Protein AF-A0A1V5NF74-F1 (afdb_monomer_lite)

pLDDT: mean 92.77, std 5.38, range [61.97, 97.88]

Secondary structure (DSSP, 8-state):
--STTSSHHHHHHHHHHHH-HHHHHHHHHHS--S-EETHHHHHHH----TTTSEE-TT------GGGGSPPPPHHHHHH-GGGGSPP----GGG---

Radius of gyration: 20.69 Å; chains: 1; bounding box: 61×32×47 Å

Structure (mmCIF, N/CA/C/O backbone):
data_AF-A0A1V5NF74-F1
#
_entry.id   AF-A0A1V5NF74-F1
#
loop_
_atom_site.group_PDB
_atom_site.id
_atom_site.type_symbol
_atom_site.label_atom_id
_atom_site.label_alt_id
_atom_site.label_comp_id
_atom_site.label_asym_id
_atom_site.label_entity_id
_atom_site.label_seq_id
_atom_site.pdbx_PDB_ins_code
_atom_site.Cartn_x
_atom_site.Cartn_y
_atom_site.Cartn_z
_atom_site.occupancy
_atom_site.B_iso_or_equiv
_atom_site.auth_seq_id
_atom_site.auth_comp_id
_atom_site.auth_asym_id
_atom_site.auth_atom_id
_atom_site.pdbx_PDB_model_num
ATOM 1 N N . MET A 1 1 ? -1.908 -10.185 -18.760 1.00 61.97 1 MET A N 1
ATOM 2 C CA . MET A 1 1 ? -2.075 -9.221 -17.652 1.00 61.97 1 MET A CA 1
ATOM 3 C C . MET A 1 1 ? -3.454 -8.636 -17.844 1.00 61.97 1 MET A C 1
ATO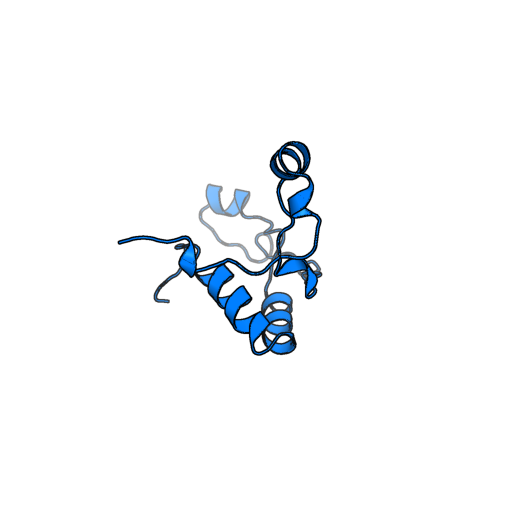M 5 O O . MET A 1 1 ? -3.653 -8.061 -18.902 1.00 61.97 1 MET A O 1
ATOM 9 N N . GLU A 1 2 ? -4.374 -8.837 -16.900 1.00 83.69 2 GLU A N 1
ATOM 10 C CA . GLU A 1 2 ? -5.772 -8.396 -17.062 1.00 83.69 2 GLU A CA 1
ATOM 11 C C . GLU A 1 2 ? -5.998 -6.963 -16.549 1.00 83.69 2 GLU A C 1
ATOM 13 O O . GLU A 1 2 ? -6.643 -6.188 -17.232 1.00 83.69 2 GLU A O 1
ATOM 18 N N . LEU A 1 3 ? -5.411 -6.592 -15.397 1.00 89.75 3 LEU A N 1
ATOM 19 C CA . LEU A 1 3 ? -5.719 -5.344 -14.662 1.00 89.75 3 LEU A CA 1
ATOM 20 C C . LEU A 1 3 ? -4.470 -4.479 -14.385 1.00 89.75 3 LEU A C 1
ATOM 22 O O . LEU A 1 3 ? -4.270 -3.926 -13.299 1.00 89.75 3 LEU A O 1
ATOM 26 N N . ALA A 1 4 ? -3.524 -4.446 -15.324 1.00 89.31 4 ALA A N 1
ATOM 27 C CA . ALA A 1 4 ? -2.304 -3.656 -15.150 1.00 89.31 4 ALA A CA 1
ATOM 28 C C . ALA A 1 4 ? -2.604 -2.151 -15.271 1.00 89.31 4 ALA A C 1
ATOM 30 O O . ALA A 1 4 ? -3.359 -1.742 -16.140 1.00 89.31 4 ALA A O 1
ATOM 31 N N . CYS A 1 5 ? -1.953 -1.330 -14.438 1.00 90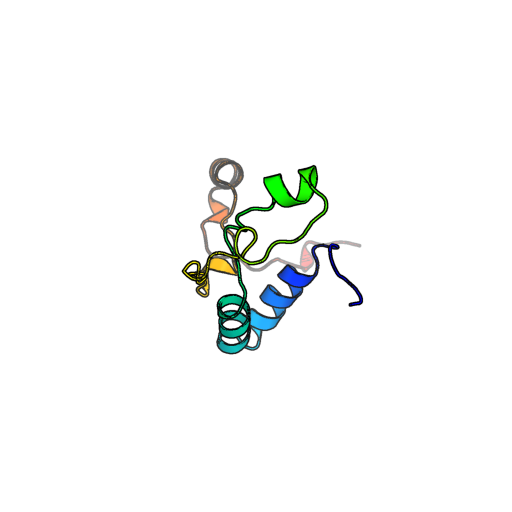.56 5 CYS A N 1
ATOM 32 C CA . CYS A 1 5 ? -2.091 0.138 -14.417 1.00 90.56 5 CYS A CA 1
ATOM 33 C C . CYS A 1 5 ? -3.450 0.696 -13.946 1.00 90.56 5 CYS A C 1
ATOM 35 O O . CYS A 1 5 ? -3.633 1.908 -13.986 1.00 90.56 5 CYS A O 1
ATOM 37 N N . GLU A 1 6 ? -4.346 -0.138 -13.415 1.00 94.19 6 GLU A N 1
ATOM 38 C CA . GLU A 1 6 ? -5.669 0.291 -12.918 1.00 94.19 6 GLU A CA 1
ATOM 39 C C . GLU A 1 6 ? -5.687 0.613 -11.412 1.00 94.19 6 GLU A C 1
ATOM 41 O O . GLU A 1 6 ? -6.671 1.109 -10.879 1.00 94.19 6 GLU A O 1
ATOM 46 N N . GLY A 1 7 ? -4.578 0.373 -10.705 1.00 89.81 7 GLY A N 1
ATOM 47 C CA . GLY A 1 7 ? -4.464 0.615 -9.259 1.00 89.81 7 GLY A CA 1
ATOM 48 C C . GLY A 1 7 ? -4.940 -0.547 -8.377 1.00 89.81 7 GLY A C 1
ATOM 49 O O . GLY A 1 7 ? -4.595 -0.595 -7.197 1.00 89.81 7 GLY A O 1
ATOM 50 N N . ASP A 1 8 ? -5.609 -1.547 -8.950 1.00 93.62 8 ASP A N 1
ATOM 51 C CA . ASP A 1 8 ? -6.188 -2.679 -8.211 1.00 93.62 8 ASP A CA 1
ATOM 52 C C . ASP A 1 8 ? -5.164 -3.561 -7.500 1.00 93.62 8 ASP A C 1
ATOM 54 O O . ASP A 1 8 ? -5.414 -4.080 -6.408 1.00 93.62 8 ASP A O 1
ATOM 58 N N . ARG A 1 9 ? -3.965 -3.691 -8.078 1.00 94.44 9 ARG A N 1
ATOM 59 C CA . ARG A 1 9 ? -2.949 -4.626 -7.580 1.00 94.44 9 ARG A CA 1
ATOM 60 C C . ARG A 1 9 ? -2.545 -4.349 -6.131 1.00 94.44 9 ARG A C 1
ATOM 62 O O . ARG A 1 9 ? -2.172 -5.283 -5.423 1.00 94.44 9 ARG A O 1
ATOM 69 N N . TRP A 1 10 ? -2.603 -3.093 -5.682 1.00 94.12 10 TRP A N 1
ATOM 70 C CA . TRP A 1 10 ? -2.337 -2.766 -4.281 1.00 94.12 10 TRP A CA 1
ATOM 71 C C . TRP A 1 10 ? -3.437 -3.289 -3.352 1.00 94.12 10 TRP A C 1
ATOM 73 O O . TRP A 1 10 ? -3.127 -3.915 -2.341 1.00 94.12 10 TRP A O 1
ATOM 83 N N . TYR A 1 11 ? -4.709 -3.128 -3.720 1.00 95.12 11 TYR A N 1
ATOM 84 C CA . TYR A 1 11 ? -5.827 -3.675 -2.950 1.00 95.12 11 TYR A CA 1
ATOM 85 C C . TYR A 1 11 ? -5.799 -5.206 -2.900 1.00 95.12 11 TYR A C 1
ATOM 87 O O . TYR A 1 11 ? -6.142 -5.789 -1.871 1.00 95.12 11 TYR A O 1
ATOM 95 N N . ASP A 1 12 ? -5.321 -5.867 -3.957 1.00 95.62 12 ASP A N 1
ATOM 96 C CA . ASP A 1 12 ? -5.068 -7.311 -3.926 1.00 95.62 12 ASP A CA 1
ATOM 97 C C . ASP A 1 12 ? -3.999 -7.682 -2.893 1.00 95.62 12 ASP A C 1
ATOM 99 O O . ASP A 1 12 ? -4.156 -8.674 -2.187 1.00 95.62 12 ASP A O 1
ATOM 103 N N . TYR A 1 13 ? -2.926 -6.891 -2.769 1.00 96.25 13 TYR A N 1
ATOM 104 C CA . TYR A 1 13 ? -1.902 -7.107 -1.743 1.00 96.25 13 TYR A CA 1
ATOM 105 C C . TYR A 1 13 ? -2.439 -6.903 -0.329 1.00 96.25 13 TYR A C 1
ATOM 107 O O . TYR A 1 13 ? -2.116 -7.706 0.538 1.00 96.25 13 TYR A O 1
ATOM 115 N N . VAL A 1 14 ? -3.275 -5.888 -0.100 1.00 97.00 14 VAL A N 1
ATOM 116 C CA . VAL A 1 14 ? -3.925 -5.661 1.203 1.00 97.00 14 VAL A CA 1
ATOM 117 C C . VAL A 1 14 ? -4.840 -6.835 1.565 1.00 97.00 14 VAL A C 1
ATOM 119 O O . VAL A 1 14 ? -4.739 -7.386 2.660 1.00 97.00 14 VAL A O 1
ATOM 122 N N . ARG A 1 15 ? -5.677 -7.291 0.623 1.00 96.75 15 ARG A N 1
ATOM 123 C CA . ARG A 1 15 ? -6.552 -8.461 0.823 1.00 96.75 15 ARG A CA 1
ATOM 124 C C . ARG A 1 15 ? -5.756 -9.748 1.041 1.00 96.75 15 ARG A C 1
ATOM 126 O O . ARG A 1 15 ? -6.120 -10.564 1.883 1.00 96.75 15 ARG A O 1
ATOM 133 N N . TRP A 1 16 ? -4.661 -9.935 0.308 1.00 97.69 16 TRP A N 1
ATOM 134 C CA . TRP A 1 16 ? -3.796 -11.099 0.482 1.00 97.69 16 TRP A CA 1
ATOM 135 C C . TRP A 1 16 ? -3.054 -11.056 1.818 1.00 97.69 16 TRP A C 1
ATOM 137 O O . TRP A 1 16 ? -3.002 -12.077 2.497 1.00 97.69 16 TRP A O 1
ATOM 147 N N . HIS A 1 17 ? -2.547 -9.894 2.239 1.00 97.88 17 HIS A N 1
ATOM 148 C CA . HIS A 1 17 ? -1.890 -9.717 3.536 1.00 97.88 17 HIS A CA 1
ATOM 149 C C . HIS A 1 17 ? -2.824 -10.060 4.697 1.00 97.88 17 HIS A C 1
ATOM 151 O O . HIS A 1 17 ? -2.398 -10.776 5.593 1.00 97.88 17 HIS A O 1
ATOM 157 N N . TYR A 1 18 ? -4.110 -9.700 4.616 1.00 96.31 18 TYR A N 1
ATOM 158 C CA . TYR A 1 18 ? -5.111 -10.093 5.616 1.00 96.31 18 TYR A CA 1
ATOM 159 C C . TYR A 1 18 ? -5.228 -11.620 5.804 1.00 96.31 18 TYR A C 1
ATOM 161 O O . TYR A 1 18 ? -5.429 -12.097 6.917 1.00 96.31 18 TYR A O 1
ATOM 169 N N . TYR A 1 19 ? -5.084 -12.403 4.728 1.00 96.81 19 TYR A N 1
ATOM 170 C CA . TYR A 1 19 ? -5.199 -13.867 4.769 1.00 96.81 19 TYR A CA 1
ATOM 171 C C . TYR A 1 19 ? -3.853 -14.584 4.996 1.00 96.81 19 TYR A C 1
ATOM 173 O O . TYR A 1 19 ? -3.787 -15.569 5.731 1.00 96.81 19 TYR A O 1
ATOM 181 N N . LYS A 1 20 ? -2.777 -14.113 4.354 1.00 97.88 20 LYS A N 1
ATOM 182 C CA . LYS A 1 20 ? -1.431 -14.719 4.325 1.00 97.88 20 LYS A CA 1
ATOM 183 C C . LYS A 1 20 ? -0.327 -13.640 4.328 1.00 97.88 20 LYS A C 1
ATOM 185 O O . LYS A 1 20 ? 0.334 -13.425 3.305 1.00 97.88 20 LYS A O 1
ATOM 190 N N . PRO A 1 21 ? -0.064 -12.996 5.480 1.00 97.25 21 PRO A N 1
ATOM 191 C CA . PRO A 1 21 ? 0.855 -11.860 5.591 1.00 97.25 21 PRO A CA 1
ATOM 192 C C . PRO A 1 21 ? 2.263 -12.123 5.041 1.00 97.25 21 PRO A C 1
ATOM 194 O O . PRO A 1 21 ? 2.794 -11.343 4.250 1.00 97.25 21 PRO A O 1
ATOM 197 N N . ALA A 1 22 ? 2.861 -13.254 5.432 1.00 97.75 22 ALA A N 1
ATOM 198 C CA . ALA A 1 22 ? 4.248 -13.579 5.106 1.00 97.75 22 ALA A CA 1
ATOM 199 C C . ALA A 1 22 ? 4.477 -13.765 3.598 1.00 97.75 22 ALA A C 1
ATOM 201 O O . ALA A 1 22 ? 5.501 -13.328 3.076 1.00 97.75 22 ALA A O 1
ATOM 202 N N . GLU A 1 23 ? 3.519 -14.376 2.893 1.00 97.81 23 GLU A N 1
ATOM 203 C CA . GLU A 1 23 ? 3.601 -14.595 1.445 1.00 97.81 23 GLU A CA 1
ATOM 204 C C . GLU A 1 23 ? 3.494 -13.266 0.683 1.00 97.81 23 GLU A C 1
ATOM 206 O O . GLU A 1 23 ? 4.323 -12.982 -0.183 1.00 97.81 23 GLU A O 1
ATOM 211 N N . ALA A 1 24 ? 2.541 -12.406 1.062 1.00 97.31 24 ALA A N 1
ATOM 212 C CA . ALA A 1 24 ? 2.377 -11.083 0.459 1.00 97.31 24 ALA A CA 1
ATOM 213 C C . ALA A 1 24 ? 3.623 -10.198 0.662 1.00 97.31 24 ALA A C 1
ATOM 215 O O . ALA A 1 24 ? 4.087 -9.534 -0.268 1.00 97.31 24 ALA A O 1
ATOM 216 N N . ILE A 1 25 ? 4.205 -10.224 1.867 1.00 97.00 25 ILE A N 1
ATOM 217 C CA . ILE A 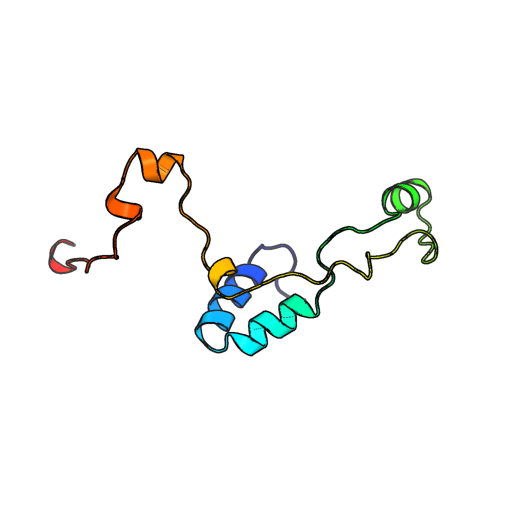1 25 ? 5.449 -9.513 2.189 1.00 97.00 25 ILE A CA 1
ATOM 218 C C . ILE A 1 25 ? 6.628 -10.057 1.374 1.00 97.00 25 ILE A C 1
ATOM 220 O O . ILE A 1 25 ? 7.410 -9.267 0.841 1.00 97.00 25 ILE A O 1
ATOM 224 N N . ALA A 1 26 ? 6.769 -11.381 1.265 1.00 96.56 26 ALA A N 1
ATOM 225 C CA . ALA A 1 26 ? 7.853 -12.008 0.510 1.00 96.56 26 ALA A CA 1
ATOM 226 C C . ALA A 1 26 ? 7.802 -11.628 -0.978 1.00 96.56 26 ALA A C 1
ATOM 228 O O . ALA A 1 26 ? 8.828 -11.256 -1.547 1.00 96.56 26 ALA A O 1
ATOM 229 N N . GLU A 1 27 ? 6.608 -11.632 -1.573 1.00 95.69 27 GLU A N 1
ATOM 230 C CA . GLU A 1 27 ? 6.387 -11.210 -2.959 1.00 95.69 27 GLU A CA 1
ATOM 231 C C . GLU A 1 27 ? 6.811 -9.749 -3.178 1.00 95.69 27 GLU A C 1
ATOM 233 O O . GLU A 1 27 ? 7.544 -9.444 -4.118 1.00 95.69 27 GLU A O 1
ATOM 238 N N . ILE A 1 28 ? 6.411 -8.825 -2.294 1.00 94.88 28 ILE A N 1
ATOM 239 C CA . ILE A 1 28 ? 6.800 -7.409 -2.409 1.00 94.88 28 ILE A CA 1
ATOM 240 C C . ILE A 1 28 ? 8.312 -7.231 -2.220 1.00 94.88 28 ILE A C 1
ATOM 242 O O . ILE A 1 28 ? 8.919 -6.436 -2.937 1.00 94.88 28 ILE A O 1
ATOM 246 N N . LYS A 1 29 ? 8.945 -7.977 -1.304 1.00 93.75 29 LYS A N 1
ATOM 247 C CA . LYS A 1 29 ? 10.408 -7.947 -1.112 1.00 93.75 29 LYS A CA 1
ATOM 248 C C . LYS A 1 29 ? 11.178 -8.467 -2.325 1.00 93.75 29 LYS A C 1
ATOM 250 O O . LYS A 1 29 ? 12.297 -8.018 -2.557 1.00 93.75 29 LYS A O 1
ATOM 255 N N . ALA A 1 30 ? 10.588 -9.373 -3.104 1.00 93.06 30 ALA A N 1
ATOM 256 C CA . ALA A 1 30 ? 11.167 -9.869 -4.350 1.00 93.06 30 ALA A CA 1
ATOM 257 C C . ALA A 1 30 ? 11.048 -8.866 -5.518 1.00 93.06 30 ALA A C 1
ATOM 259 O O . ALA A 1 30 ? 11.701 -9.035 -6.551 1.00 93.06 30 ALA A O 1
ATOM 260 N N . GLN A 1 31 ? 10.245 -7.807 -5.377 1.00 91.50 31 GLN A N 1
ATOM 261 C CA . GLN A 1 31 ? 10.087 -6.779 -6.404 1.00 91.50 31 GLN A CA 1
ATOM 262 C C . GLN A 1 31 ? 11.207 -5.745 -6.371 1.00 91.50 31 GLN A C 1
ATOM 264 O O . GLN A 1 31 ? 11.694 -5.329 -5.322 1.00 91.50 31 GLN A O 1
ATOM 269 N N . ARG A 1 32 ? 11.540 -5.226 -7.555 1.00 88.94 32 ARG A N 1
ATOM 270 C CA . ARG A 1 32 ? 12.451 -4.089 -7.707 1.00 88.94 32 ARG A CA 1
ATOM 271 C C . ARG A 1 32 ? 11.673 -2.783 -7.557 1.00 88.94 32 ARG A C 1
ATOM 273 O O . ARG A 1 32 ? 11.213 -2.221 -8.548 1.00 88.94 32 ARG A O 1
ATOM 280 N N . ARG A 1 33 ? 11.494 -2.316 -6.316 1.00 88.75 33 ARG A N 1
ATOM 281 C CA . ARG A 1 33 ? 10.899 -0.998 -6.025 1.00 88.75 33 ARG A CA 1
ATOM 282 C C . ARG A 1 33 ? 11.997 -0.024 -5.619 1.00 88.75 33 ARG A C 1
ATOM 284 O O . ARG A 1 33 ? 12.783 -0.312 -4.725 1.00 88.75 33 ARG A O 1
ATOM 291 N N . GLY A 1 34 ? 12.050 1.125 -6.278 1.00 87.69 34 GLY A N 1
ATOM 292 C CA . GLY A 1 34 ? 13.107 2.108 -6.071 1.00 87.69 34 GLY A CA 1
ATOM 293 C C . GLY A 1 34 ? 13.499 2.777 -7.380 1.00 87.69 34 GLY A C 1
ATOM 294 O O . GLY A 1 34 ? 12.669 2.935 -8.275 1.00 87.69 34 GLY A O 1
ATOM 295 N N . SER A 1 35 ? 14.764 3.177 -7.492 1.00 88.56 35 SER A N 1
ATOM 296 C CA . SER A 1 35 ? 15.248 3.891 -8.670 1.00 88.56 35 SER A CA 1
ATOM 297 C C . SER A 1 35 ? 15.478 2.973 -9.874 1.00 88.56 35 SER A C 1
ATOM 299 O O . SER A 1 35 ? 16.010 1.862 -9.768 1.00 88.56 35 SER A O 1
ATOM 301 N N . TYR A 1 36 ? 15.114 3.493 -11.046 1.00 90.88 36 TYR A N 1
ATOM 302 C CA . TYR A 1 36 ? 15.479 2.945 -12.345 1.00 90.88 36 TYR A CA 1
ATOM 303 C C . TYR A 1 36 ? 16.428 3.937 -13.030 1.00 90.88 36 TYR A C 1
ATOM 305 O O . TYR A 1 36 ? 16.026 5.020 -13.459 1.00 90.88 36 TYR A O 1
ATOM 313 N N . ASN A 1 37 ? 17.711 3.580 -13.072 1.00 92.56 37 ASN A N 1
ATOM 314 C CA . ASN A 1 37 ? 18.774 4.419 -13.617 1.00 92.56 37 ASN A CA 1
ATOM 315 C C . ASN A 1 37 ? 18.765 4.396 -15.152 1.00 92.56 37 ASN A C 1
ATOM 317 O O . ASN A 1 37 ? 18.291 3.441 -15.760 1.00 92.56 37 ASN A O 1
ATOM 321 N N . GLY A 1 38 ? 19.294 5.448 -15.784 1.00 92.44 38 GLY A N 1
ATOM 322 C CA . GLY A 1 38 ? 19.524 5.493 -17.237 1.00 92.44 38 GLY A CA 1
ATOM 323 C C . GLY A 1 38 ? 18.296 5.757 -18.117 1.00 92.44 38 GLY A C 1
ATOM 324 O O . GLY A 1 38 ? 18.466 6.051 -19.300 1.00 92.44 38 GLY A O 1
ATOM 325 N N . LEU A 1 39 ? 17.078 5.776 -17.557 1.00 92.12 39 LEU A N 1
ATOM 326 C CA . LEU A 1 39 ? 15.837 6.011 -18.315 1.00 92.12 39 LEU A CA 1
ATOM 327 C C . LEU A 1 39 ? 15.857 7.296 -19.156 1.00 92.12 39 LEU A C 1
ATOM 329 O O . LEU A 1 39 ? 15.380 7.307 -20.285 1.00 92.12 39 LEU A O 1
ATOM 333 N N . GLY A 1 40 ? 16.452 8.375 -18.642 1.00 92.88 40 GLY A N 1
ATOM 334 C CA . GLY A 1 40 ? 16.555 9.635 -19.384 1.00 92.88 40 GLY A CA 1
ATOM 335 C C . GLY A 1 40 ? 17.395 9.537 -20.663 1.00 92.88 40 GLY A C 1
ATOM 336 O O . GLY A 1 40 ? 17.120 10.260 -21.617 1.00 92.88 40 GLY A O 1
ATOM 337 N N . GLN A 1 41 ? 18.401 8.655 -20.704 1.00 90.69 41 GLN A N 1
ATOM 338 C CA . GLN A 1 41 ? 19.178 8.403 -21.923 1.00 90.69 41 GLN A CA 1
ATOM 339 C C . GLN A 1 41 ? 18.395 7.523 -22.890 1.00 90.69 41 GLN A C 1
ATOM 341 O O . GLN A 1 41 ? 18.315 7.855 -24.069 1.00 90.69 41 GLN A O 1
ATOM 346 N N . TYR A 1 42 ? 17.736 6.479 -22.377 1.00 93.06 42 TYR A N 1
ATOM 347 C CA . TYR A 1 42 ? 16.840 5.635 -23.168 1.00 93.06 42 TYR A CA 1
ATOM 348 C C . TYR A 1 42 ? 15.750 6.454 -23.877 1.00 93.06 42 TYR A C 1
ATOM 350 O O . TYR A 1 42 ? 15.559 6.304 -25.079 1.00 93.06 42 TYR A O 1
ATOM 358 N N . TYR A 1 43 ? 15.094 7.390 -23.183 1.00 93.81 43 TYR A N 1
ATOM 359 C CA . TYR A 1 43 ? 14.054 8.229 -23.793 1.00 93.81 43 TYR A CA 1
ATOM 360 C C . TYR A 1 43 ? 14.568 9.180 -24.883 1.00 93.81 43 TYR A C 1
ATOM 362 O O . TYR A 1 43 ? 13.787 9.612 -25.724 1.00 93.81 43 TYR A O 1
ATOM 370 N N . LYS A 1 44 ? 15.864 9.513 -24.885 1.00 93.81 44 LYS A N 1
ATOM 371 C CA . LYS A 1 44 ? 16.479 10.376 -25.906 1.00 93.81 44 LYS A CA 1
ATOM 372 C C . LYS A 1 44 ? 17.003 9.584 -27.098 1.00 93.81 44 LYS A C 1
ATOM 374 O O . LYS A 1 44 ? 16.893 10.049 -28.226 1.00 93.81 44 L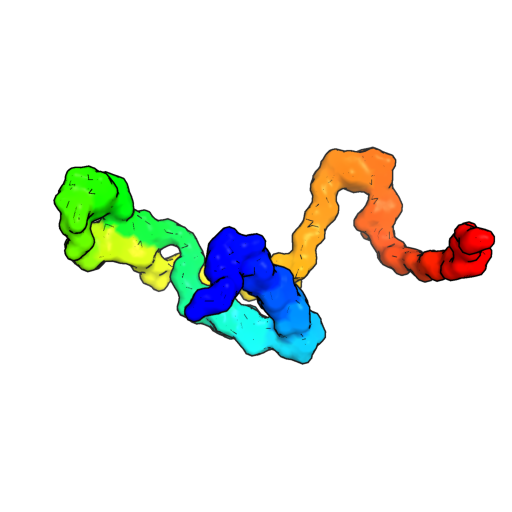YS A O 1
ATOM 379 N N . SER A 1 45 ? 17.611 8.427 -26.845 1.00 93.00 45 SER A N 1
ATOM 380 C CA . SER A 1 45 ? 18.265 7.615 -27.875 1.00 93.00 45 SER A CA 1
ATOM 381 C C . SER A 1 45 ? 17.349 6.557 -28.491 1.00 93.00 45 SER A C 1
ATOM 383 O O . SER A 1 45 ? 17.662 6.032 -29.557 1.00 93.00 45 SER A O 1
ATOM 385 N N . GLY A 1 46 ? 16.269 6.176 -27.801 1.00 92.69 46 GLY A N 1
ATOM 386 C CA . GLY A 1 46 ? 15.423 5.029 -28.144 1.00 92.69 46 GLY A CA 1
ATOM 387 C C . GLY A 1 46 ? 16.118 3.670 -27.999 1.00 92.69 46 GLY A C 1
ATOM 388 O O . GLY A 1 46 ? 15.520 2.642 -28.300 1.00 92.69 46 GLY A O 1
ATOM 389 N N . THR A 1 47 ? 17.376 3.643 -27.549 1.00 92.31 47 THR A N 1
ATOM 390 C CA . THR A 1 47 ? 18.192 2.427 -27.464 1.00 92.31 47 THR A CA 1
ATOM 391 C C . THR A 1 47 ? 18.344 2.010 -26.011 1.00 92.31 47 THR A C 1
ATOM 393 O O . THR A 1 47 ? 18.864 2.769 -25.190 1.00 92.31 47 THR A O 1
ATOM 396 N N . LEU A 1 48 ? 17.891 0.798 -25.689 1.00 91.38 48 LEU A N 1
ATOM 397 C CA . LEU A 1 48 ? 18.054 0.220 -24.361 1.00 91.38 48 LEU A CA 1
ATOM 398 C C . LEU A 1 48 ? 19.459 -0.376 -24.226 1.00 91.38 48 LEU A C 1
ATOM 400 O O . LEU A 1 48 ? 19.748 -1.419 -24.805 1.00 91.38 48 LEU A O 1
ATOM 404 N N . ASP A 1 49 ? 20.308 0.280 -23.437 1.00 91.88 49 ASP A N 1
ATOM 405 C CA . ASP A 1 49 ? 21.624 -0.226 -23.040 1.00 91.88 49 ASP A CA 1
ATOM 406 C C . ASP A 1 49 ? 21.575 -0.703 -21.578 1.00 91.88 49 ASP A C 1
ATOM 408 O O . ASP A 1 49 ? 21.509 0.141 -20.679 1.00 91.88 49 ASP A O 1
ATOM 412 N N . PRO A 1 50 ? 21.621 -2.022 -21.305 1.00 89.56 50 PRO A N 1
ATOM 413 C CA . PRO A 1 50 ? 21.574 -2.568 -19.947 1.00 89.56 50 PRO A CA 1
ATOM 414 C C . PRO A 1 50 ? 22.768 -2.195 -19.056 1.00 89.56 50 PRO A C 1
ATOM 416 O O . PRO A 1 50 ? 22.671 -2.325 -17.837 1.00 89.56 50 PRO A O 1
ATOM 419 N N . SER A 1 51 ? 23.889 -1.738 -19.629 1.00 90.31 51 SER A N 1
ATOM 420 C CA . SER A 1 51 ? 25.046 -1.265 -18.854 1.00 90.31 51 SER A CA 1
ATOM 421 C C . SER A 1 51 ? 24.818 0.121 -18.239 1.00 90.31 51 SER A C 1
ATOM 423 O O . SER A 1 51 ? 25.434 0.472 -17.233 1.00 90.31 51 SER A O 1
ATOM 425 N N . VAL A 1 52 ? 23.883 0.889 -18.810 1.00 89.50 52 VAL A N 1
ATOM 426 C CA . VAL A 1 52 ? 23.527 2.250 -18.382 1.00 89.50 52 VAL A CA 1
ATOM 427 C C . VAL A 1 52 ? 22.118 2.301 -17.782 1.00 89.50 52 VAL A C 1
ATOM 429 O O . VAL A 1 52 ? 21.870 3.045 -16.832 1.00 89.50 52 VAL A O 1
ATOM 432 N N . THR A 1 53 ? 21.193 1.502 -18.318 1.00 93.56 53 THR A N 1
ATOM 433 C CA . THR A 1 53 ? 19.767 1.483 -17.977 1.00 93.56 53 THR A CA 1
ATOM 434 C C . THR A 1 53 ? 19.440 0.233 -17.178 1.00 93.56 53 THR A C 1
ATOM 436 O O . THR A 1 53 ? 19.277 -0.853 -17.730 1.00 93.56 53 THR A O 1
ATOM 439 N N . TYR A 1 54 ? 19.353 0.377 -15.858 1.00 91.00 54 TYR A N 1
ATOM 440 C CA . TYR A 1 54 ? 19.161 -0.752 -14.953 1.00 91.00 54 TYR A CA 1
ATOM 441 C C . TYR A 1 54 ? 18.403 -0.353 -13.686 1.00 91.00 54 TYR A C 1
ATOM 443 O O . TYR A 1 54 ? 18.487 0.777 -13.196 1.00 91.00 54 TYR A O 1
ATOM 451 N N . TYR A 1 55 ? 17.678 -1.315 -13.122 1.00 89.81 55 TYR A N 1
ATOM 452 C CA . TYR A 1 55 ? 17.120 -1.190 -11.779 1.00 89.81 55 TYR A CA 1
ATOM 453 C C . TYR A 1 55 ? 18.228 -1.230 -10.734 1.00 89.81 55 TYR A C 1
ATOM 455 O O . TYR A 1 55 ? 19.082 -2.116 -10.788 1.00 89.81 55 TYR A O 1
ATOM 463 N N . ASN A 1 56 ? 18.164 -0.344 -9.742 1.00 86.69 56 ASN A N 1
ATOM 464 C CA . ASN A 1 56 ? 19.069 -0.400 -8.601 1.00 86.69 56 ASN A CA 1
ATOM 465 C C . ASN A 1 56 ? 18.968 -1.762 -7.890 1.00 86.69 56 ASN A C 1
ATOM 467 O O . ASN A 1 56 ? 17.887 -2.189 -7.489 1.00 86.69 56 ASN A O 1
ATOM 471 N N . THR A 1 57 ? 20.101 -2.444 -7.736 1.00 81.44 57 THR A N 1
ATOM 472 C CA . THR A 1 57 ? 20.179 -3.785 -7.141 1.00 81.44 57 THR A CA 1
ATOM 473 C C . THR A 1 57 ? 20.161 -3.772 -5.617 1.00 81.44 57 THR A C 1
ATOM 475 O O . THR A 1 57 ? 19.922 -4.809 -5.010 1.00 81.44 57 THR A O 1
ATOM 478 N N . ASN A 1 58 ? 20.390 -2.613 -4.994 1.00 81.31 58 ASN A N 1
ATOM 479 C CA . ASN A 1 58 ? 20.507 -2.481 -3.540 1.00 81.31 58 ASN A CA 1
ATOM 480 C C . ASN A 1 58 ? 19.210 -1.982 -2.878 1.00 81.31 58 ASN A C 1
ATOM 482 O O . ASN A 1 58 ? 19.159 -1.815 -1.662 1.00 81.31 58 ASN A O 1
ATOM 486 N N . SER A 1 59 ? 18.159 -1.726 -3.659 1.00 77.38 59 SER A N 1
ATOM 487 C CA . SER A 1 59 ? 16.871 -1.233 -3.163 1.00 77.38 59 SER A CA 1
ATOM 488 C C . SER A 1 59 ? 15.915 -2.390 -2.879 1.00 77.38 59 SER A C 1
ATOM 490 O O . SER A 1 59 ? 14.975 -2.629 -3.633 1.00 77.38 59 SER A O 1
ATOM 492 N N . ILE A 1 60 ? 16.165 -3.117 -1.787 1.00 84.94 60 ILE A N 1
ATOM 493 C CA . ILE A 1 60 ? 15.200 -4.090 -1.259 1.00 84.94 60 ILE A CA 1
ATOM 494 C C . ILE A 1 60 ? 14.149 -3.319 -0.443 1.00 84.94 60 ILE A C 1
ATOM 496 O O . ILE A 1 60 ? 14.523 -2.586 0.476 1.00 84.94 60 ILE A O 1
ATOM 500 N N . PRO A 1 61 ? 12.845 -3.462 -0.734 1.00 89.88 61 PRO A N 1
ATOM 501 C CA . PRO A 1 61 ? 11.802 -2.773 0.021 1.00 89.88 61 PRO A CA 1
ATOM 502 C C . PRO A 1 61 ? 11.781 -3.212 1.493 1.00 89.88 61 PRO A C 1
ATOM 504 O O . PRO A 1 61 ? 11.636 -4.400 1.789 1.00 89.88 61 PRO A O 1
ATOM 507 N N . ASN A 1 62 ? 11.852 -2.260 2.428 1.00 91.69 62 ASN A N 1
ATOM 508 C CA . ASN A 1 62 ? 11.693 -2.523 3.865 1.00 91.69 62 ASN A CA 1
ATOM 509 C C . ASN A 1 62 ? 10.209 -2.610 4.269 1.00 91.69 62 ASN A C 1
ATOM 511 O O . ASN A 1 62 ? 9.732 -1.871 5.126 1.00 91.69 62 ASN A O 1
ATOM 515 N N . ILE A 1 63 ? 9.455 -3.475 3.593 1.00 94.62 63 ILE A N 1
ATOM 516 C CA . ILE A 1 63 ? 8.030 -3.666 3.867 1.00 94.62 63 ILE A CA 1
ATOM 517 C C . ILE A 1 63 ? 7.838 -4.513 5.138 1.00 94.62 63 ILE A C 1
ATOM 519 O O . ILE A 1 63 ? 8.509 -5.533 5.341 1.00 94.62 63 ILE A O 1
ATOM 523 N N . THR A 1 64 ? 6.899 -4.083 5.974 1.00 95.81 64 THR A N 1
ATOM 524 C CA . THR A 1 64 ? 6.452 -4.732 7.218 1.00 95.81 64 THR A CA 1
ATOM 525 C C . THR A 1 64 ? 4.927 -4.680 7.290 1.00 95.81 64 THR A C 1
ATOM 527 O O . THR A 1 64 ? 4.310 -3.964 6.500 1.00 95.81 64 THR A O 1
ATOM 530 N N . ASP A 1 65 ? 4.316 -5.378 8.247 1.00 97.00 65 ASP A N 1
ATOM 531 C CA . ASP A 1 65 ? 2.856 -5.403 8.426 1.00 97.00 65 ASP A CA 1
ATOM 532 C C . ASP A 1 65 ? 2.231 -4.006 8.552 1.00 97.00 65 ASP A C 1
ATOM 534 O O . ASP A 1 65 ? 1.187 -3.743 7.963 1.00 97.00 65 ASP A O 1
ATOM 538 N N . ALA A 1 66 ? 2.915 -3.073 9.221 1.00 95.62 66 ALA A N 1
ATOM 539 C CA . ALA A 1 66 ? 2.439 -1.700 9.399 1.00 95.62 66 ALA A CA 1
ATOM 540 C C . ALA A 1 66 ? 2.225 -0.941 8.076 1.00 95.62 66 ALA A C 1
ATOM 542 O O . ALA A 1 66 ? 1.449 0.001 8.027 1.00 95.62 66 ALA A O 1
ATOM 543 N N . HIS A 1 67 ? 2.885 -1.344 6.988 1.00 95.38 67 HIS A N 1
ATOM 544 C CA . HIS A 1 67 ? 2.765 -0.662 5.698 1.00 95.38 67 HIS A CA 1
ATOM 545 C C . HIS A 1 67 ? 1.500 -1.043 4.913 1.00 95.38 67 HIS A C 1
ATOM 547 O O . HIS A 1 67 ? 1.216 -0.431 3.885 1.00 95.38 67 HIS A O 1
ATOM 553 N N . PHE A 1 68 ? 0.750 -2.052 5.365 1.00 96.44 68 PHE A N 1
ATOM 554 C CA . PHE A 1 68 ? -0.524 -2.441 4.752 1.00 96.44 68 PHE A CA 1
ATOM 555 C C . PHE A 1 68 ? -1.711 -1.630 5.286 1.00 96.44 68 PHE A C 1
ATOM 557 O O . PHE A 1 68 ? -2.798 -1.697 4.713 1.00 96.44 68 PHE A O 1
ATOM 564 N N . GLN A 1 69 ? -1.492 -0.817 6.323 1.00 93.62 69 GLN A N 1
ATOM 565 C CA . GLN A 1 69 ? -2.455 0.145 6.840 1.00 93.62 69 GLN A CA 1
ATOM 566 C C . GLN A 1 69 ? -1.842 1.543 6.787 1.00 93.62 69 GLN A C 1
ATOM 568 O O . GLN A 1 69 ? -0.875 1.849 7.479 1.00 93.62 69 GLN A O 1
ATOM 573 N N . LEU A 1 70 ? -2.398 2.401 5.936 1.00 93.00 70 LEU A N 1
ATOM 574 C CA . LEU A 1 70 ? -1.952 3.786 5.854 1.00 93.00 70 LEU A CA 1
ATOM 575 C C . LEU A 1 70 ? -2.501 4.577 7.050 1.00 93.00 70 LEU A C 1
ATOM 577 O O . LEU A 1 70 ? -3.655 4.361 7.431 1.00 93.00 70 LEU A O 1
ATOM 581 N N . PRO A 1 71 ? -1.708 5.488 7.639 1.00 94.38 71 PRO A N 1
ATOM 582 C CA . PRO A 1 71 ? -2.201 6.364 8.690 1.00 94.38 71 PRO A CA 1
ATOM 583 C C . PRO A 1 71 ? -3.256 7.322 8.132 1.00 94.38 71 PRO A C 1
ATOM 585 O O . PRO A 1 71 ? -3.225 7.687 6.952 1.00 94.38 71 PRO A O 1
ATOM 588 N N . PHE A 1 72 ? -4.169 7.763 8.996 1.00 96.12 72 PHE A N 1
ATOM 589 C CA . PHE A 1 72 ? -5.067 8.859 8.654 1.00 96.12 72 PHE A CA 1
ATOM 590 C C . PHE A 1 72 ? -4.269 10.143 8.374 1.00 96.12 72 PHE A C 1
ATOM 592 O O . PHE A 1 72 ? -3.242 10.370 9.019 1.00 96.12 72 PHE A O 1
ATOM 599 N N . PRO A 1 73 ? -4.722 10.997 7.441 1.00 96.62 73 PRO A N 1
ATOM 600 C CA . PRO A 1 73 ? -4.101 12.296 7.209 1.00 96.62 73 PRO A CA 1
ATOM 601 C C . PRO A 1 73 ? -4.132 13.185 8.461 1.00 96.62 73 PRO A C 1
ATOM 603 O O . PRO A 1 73 ? -5.151 13.270 9.145 1.00 96.62 73 PRO A O 1
ATOM 606 N N . ASP A 1 74 ? -3.055 13.935 8.713 1.00 96.31 74 ASP A N 1
ATOM 607 C CA . ASP A 1 74 ? -2.943 14.820 9.888 1.00 96.31 74 ASP A CA 1
ATOM 608 C C . ASP A 1 74 ? -4.068 15.868 9.968 1.00 96.31 74 ASP A C 1
ATOM 610 O O . ASP A 1 74 ? -4.517 16.248 11.054 1.00 96.31 74 ASP A O 1
ATOM 614 N N . THR A 1 75 ? -4.551 16.336 8.813 1.00 97.12 75 THR A N 1
ATOM 615 C CA . THR A 1 75 ? -5.688 17.261 8.735 1.00 97.12 75 THR A CA 1
ATOM 616 C C . THR A 1 75 ? -6.961 16.629 9.295 1.00 97.12 75 THR A C 1
ATOM 618 O O . THR A 1 75 ? -7.652 17.276 10.079 1.00 97.12 75 THR A O 1
ATOM 621 N N . ASP A 1 76 ? -7.238 15.365 8.968 1.00 96.44 76 ASP A N 1
ATOM 622 C CA . ASP A 1 76 ? -8.418 14.655 9.472 1.00 96.44 76 ASP A CA 1
ATOM 623 C C . ASP A 1 76 ? -8.284 14.357 10.965 1.00 96.44 76 ASP A C 1
ATOM 625 O O . ASP A 1 76 ? -9.247 14.519 11.709 1.00 96.44 76 ASP A O 1
ATOM 629 N N . LEU A 1 77 ? -7.077 14.015 11.429 1.00 96.44 77 LEU A N 1
ATOM 630 C CA . LEU A 1 77 ? -6.792 13.817 12.854 1.00 96.44 77 LEU A CA 1
ATOM 631 C C . LEU A 1 77 ? -7.003 15.096 13.673 1.00 96.44 77 LEU A C 1
ATOM 633 O O . LEU A 1 77 ? -7.508 15.045 14.793 1.00 96.44 77 LEU A O 1
ATOM 637 N N . THR A 1 78 ? -6.648 16.251 13.105 1.00 96.06 78 THR A N 1
ATOM 638 C CA . THR A 1 78 ? -6.864 17.558 13.745 1.00 96.06 78 THR A CA 1
ATOM 639 C C . THR A 1 78 ? -8.353 17.900 13.829 1.00 96.06 78 THR A C 1
ATOM 641 O O . THR A 1 78 ? -8.799 18.475 14.821 1.00 96.06 78 THR A O 1
ATOM 644 N N . MET A 1 79 ? -9.128 17.543 12.800 1.00 97.44 79 MET A N 1
ATOM 645 C CA . MET A 1 79 ? -10.570 17.807 12.742 1.00 97.44 79 MET A CA 1
ATOM 646 C C . MET A 1 79 ? -11.391 16.799 13.554 1.00 97.44 79 MET A C 1
ATOM 648 O O . MET A 1 79 ? -12.442 17.153 14.086 1.00 97.44 79 MET A O 1
ATOM 652 N N . ASN A 1 80 ? -10.922 15.555 13.668 1.00 97.00 80 ASN A N 1
ATOM 653 C CA . ASN A 1 80 ? -11.578 14.488 14.410 1.00 97.00 80 ASN A CA 1
ATOM 654 C C . ASN A 1 80 ? -10.559 13.615 15.173 1.00 97.00 80 ASN A C 1
ATOM 656 O O . ASN A 1 80 ? -10.126 12.573 14.672 1.00 97.00 80 ASN A O 1
ATOM 660 N N . PRO A 1 81 ? -10.241 13.974 16.429 1.00 95.75 81 PRO A N 1
ATOM 661 C CA . PRO A 1 81 ? -9.310 13.214 17.263 1.00 95.75 81 PRO A CA 1
ATOM 662 C C . PRO A 1 81 ? -9.754 11.776 17.573 1.00 95.75 81 PRO A C 1
ATOM 664 O O . PRO A 1 81 ? -8.916 10.950 17.931 1.00 95.75 81 PRO A O 1
ATOM 667 N N . ASN A 1 82 ? -11.043 11.442 17.413 1.00 96.81 82 ASN A N 1
ATOM 668 C CA . ASN A 1 82 ? -11.530 10.075 17.635 1.00 96.81 82 ASN A CA 1
ATOM 669 C C . ASN A 1 82 ? -10.938 9.068 16.635 1.00 96.81 82 ASN A C 1
ATOM 671 O O . ASN A 1 82 ? -10.952 7.876 16.910 1.00 96.81 82 ASN A O 1
ATOM 675 N N . LEU A 1 83 ? -10.379 9.529 15.508 1.00 94.94 83 LEU A N 1
ATOM 676 C CA . LEU A 1 83 ? -9.678 8.684 14.533 1.00 94.94 83 LEU A CA 1
ATOM 677 C C . LEU A 1 83 ? -8.386 8.044 15.083 1.00 94.94 83 LEU A C 1
ATOM 679 O O . LEU A 1 83 ? -7.839 7.146 14.448 1.00 94.94 83 LEU A O 1
ATOM 683 N N . LEU A 1 84 ? -7.893 8.497 16.243 1.00 94.38 84 LEU A N 1
ATOM 684 C CA . LEU A 1 84 ? -6.765 7.888 16.962 1.00 94.38 84 LEU A CA 1
ATOM 685 C C . LEU A 1 84 ? -7.192 6.818 17.974 1.00 94.38 84 LEU A C 1
ATOM 687 O O . LEU A 1 84 ? -6.332 6.148 18.544 1.00 94.38 84 LEU A O 1
ATOM 691 N N . LEU A 1 85 ? -8.490 6.712 18.254 1.00 95.25 85 LEU A N 1
ATOM 692 C CA . LEU A 1 85 ? -9.035 5.772 19.226 1.00 95.25 85 LEU A CA 1
ATOM 693 C C . LEU A 1 85 ? -9.384 4.444 18.553 1.00 95.25 85 LEU A C 1
ATOM 695 O O . LEU A 1 85 ? -9.469 4.349 17.327 1.00 95.25 85 LEU A O 1
ATOM 699 N N . ASP A 1 86 ? -9.621 3.424 19.375 1.00 96.19 86 ASP A N 1
ATOM 700 C CA . ASP A 1 86 ? -10.119 2.146 18.883 1.00 96.19 86 ASP A CA 1
ATOM 701 C C . ASP A 1 86 ? -11.480 2.325 18.181 1.00 96.19 86 ASP A C 1
ATOM 703 O O . ASP A 1 86 ? -12.324 3.106 18.641 1.00 96.19 86 ASP A O 1
ATOM 707 N N . PRO A 1 87 ? -11.721 1.605 17.070 1.00 95.38 87 PRO A N 1
ATOM 708 C CA . PRO A 1 87 ? -13.001 1.648 16.383 1.00 95.38 87 PRO A CA 1
ATOM 709 C C . PRO A 1 87 ? -14.118 1.115 17.285 1.00 95.38 87 PRO A C 1
ATOM 711 O O . PRO A 1 87 ? -13.939 0.147 18.024 1.00 95.38 87 PRO A O 1
ATOM 714 N N . VAL A 1 88 ? -15.296 1.729 17.183 1.00 96.06 88 VAL A N 1
ATOM 715 C CA . VAL A 1 88 ? -16.499 1.331 17.926 1.00 96.06 88 VAL A CA 1
ATOM 716 C C . VAL A 1 88 ? -17.512 0.652 17.010 1.00 96.06 88 VAL A C 1
ATOM 718 O O . VAL A 1 88 ? -17.505 0.856 15.795 1.00 96.06 88 VAL A O 1
ATOM 721 N N . GLU A 1 89 ? -18.393 -0.157 17.595 1.00 96.38 89 GLU A N 1
ATOM 722 C CA . GLU A 1 89 ? -19.469 -0.813 16.853 1.00 96.38 89 GLU A CA 1
ATOM 723 C C . GLU A 1 89 ? -20.443 0.208 16.251 1.00 96.38 89 GLU A C 1
ATOM 725 O O . GLU A 1 89 ? -20.801 1.208 16.877 1.00 96.38 89 GLU A O 1
ATOM 730 N N . PHE A 1 90 ? -20.888 -0.063 15.024 1.00 95.50 90 PHE A N 1
ATOM 731 C CA . PHE A 1 90 ? -21.904 0.736 14.351 1.00 95.50 90 PHE A CA 1
ATOM 732 C C . PHE A 1 90 ? -23.301 0.169 14.632 1.00 95.50 90 PHE A C 1
ATOM 734 O O . PHE A 1 90 ? -23.566 -1.002 14.358 1.00 95.50 90 PHE A O 1
ATOM 741 N N . ASP A 1 91 ? -24.211 1.005 15.136 1.00 95.62 91 ASP A N 1
ATOM 742 C CA . ASP A 1 91 ? -25.598 0.614 15.399 1.00 95.62 91 ASP A CA 1
A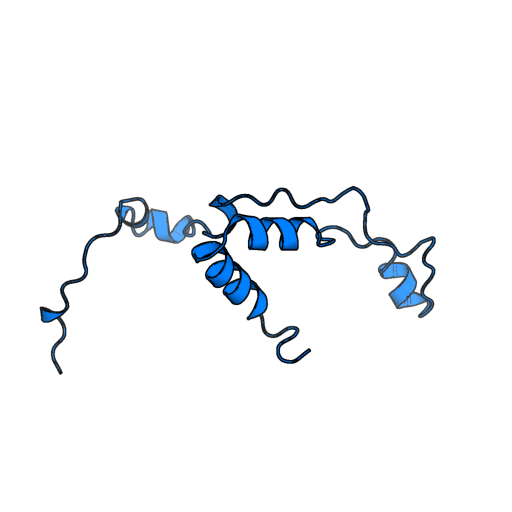TOM 743 C C . ASP A 1 91 ? -26.424 0.580 14.103 1.00 95.62 91 ASP A C 1
ATOM 745 O O . ASP A 1 91 ? -26.875 1.609 13.593 1.00 95.62 91 ASP A O 1
ATOM 749 N N . LEU A 1 92 ? -26.665 -0.625 13.585 1.00 94.38 92 LEU A N 1
ATOM 750 C CA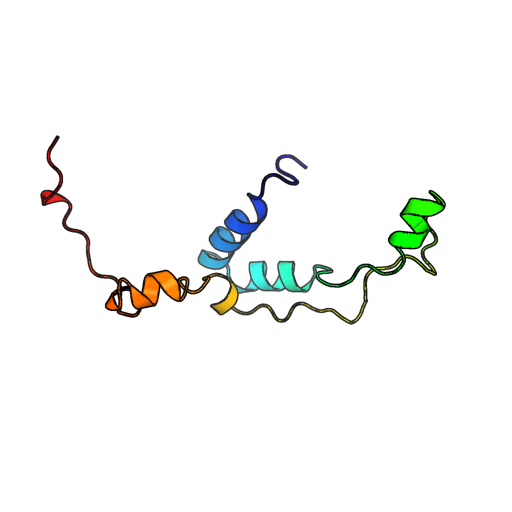 . LEU A 1 92 ? -27.463 -0.841 12.375 1.00 94.38 92 LEU A CA 1
ATOM 751 C C . LEU A 1 92 ? -28.945 -0.463 12.536 1.00 94.38 92 LEU A C 1
ATOM 753 O O . LEU A 1 92 ? -29.604 -0.217 11.528 1.00 94.38 92 LEU A O 1
ATOM 757 N N . SER A 1 93 ? -29.475 -0.384 13.763 1.00 94.75 93 SER A N 1
ATOM 758 C CA . SER A 1 93 ? -30.872 0.017 14.002 1.00 94.75 93 SER A CA 1
ATOM 759 C C . SER A 1 93 ? -31.122 1.508 13.749 1.00 94.75 93 SER A C 1
ATOM 761 O O . SER A 1 93 ? -32.267 1.924 13.584 1.00 94.75 93 SER A O 1
ATOM 763 N N . SER A 1 94 ? -30.050 2.302 13.650 1.00 93.19 94 SER A N 1
ATOM 764 C CA . SER A 1 94 ? -30.106 3.724 13.299 1.00 93.19 94 SER A CA 1
ATOM 765 C C . SER A 1 94 ? -30.477 3.988 11.832 1.00 93.19 94 SER A C 1
ATOM 767 O O . SER A 1 94 ? -30.878 5.103 11.491 1.00 93.19 94 SER A O 1
ATOM 769 N N . ILE A 1 95 ? -30.361 2.984 10.954 1.00 92.88 95 ILE A N 1
ATOM 770 C CA . ILE A 1 95 ? -30.713 3.101 9.536 1.00 92.88 95 ILE A CA 1
ATOM 771 C C . ILE A 1 95 ? -32.213 2.819 9.370 1.00 92.88 95 ILE A C 1
ATOM 773 O O . ILE A 1 95 ? -32.688 1.736 9.704 1.00 92.88 95 ILE A O 1
ATOM 777 N N . SER A 1 96 ? -32.954 3.777 8.804 1.00 85.81 96 SER A N 1
ATOM 778 C CA . SER A 1 96 ? -34.346 3.585 8.362 1.00 85.81 96 SER A CA 1
ATOM 779 C C . SER A 1 96 ? -34.423 3.533 6.833 1.00 85.81 96 SER A C 1
ATOM 781 O O . SER A 1 96 ? -33.635 4.200 6.160 1.00 85.81 96 SER A O 1
ATOM 783 N N . TYR A 1 97 ? -35.337 2.714 6.303 1.00 74.19 97 TYR A N 1
ATOM 784 C CA . TYR A 1 97 ? -35.602 2.540 4.869 1.00 74.19 97 TYR A CA 1
ATOM 785 C C . TYR A 1 97 ? -36.914 3.209 4.464 1.00 74.19 97 TYR A C 1
ATOM 787 O O . TYR A 1 97 ? -37.865 3.158 5.279 1.00 74.19 97 TYR A O 1
#

Foldseek 3Di:
DPCPPVPCVLVVLLVCCVVPVVVSLVVLQPDLPDDFFPVVVCVVPVDDDPVGTGGDPPDRDPDDPPVSDDQDDPVVCVVPVCSVPDDDDDDPVPDDD

Sequence (97 aa):
MELACEGDRWYDYVRWHYYKPAEAIAEIKAQRRGSYNGLGQYYKSGTLDPSVTYYNTNSIPNITDAHFQLPFPDTDLTMNPNLLLDPVEFDLSSISY